Protein AF-A0A183I7R7-F1 (afdb_monomer)

Structure (mmCIF, N/CA/C/O backbone):
data_AF-A0A183I7R7-F1
#
_entry.id   AF-A0A183I7R7-F1
#
loop_
_atom_site.group_PDB
_atom_site.id
_atom_site.type_symbol
_atom_site.label_atom_id
_atom_site.label_alt_id
_atom_site.label_comp_id
_atom_site.label_asym_id
_atom_site.label_entity_id
_atom_site.label_seq_id
_atom_site.pdbx_PDB_ins_code
_atom_site.Cartn_x
_atom_site.Cartn_y
_atom_site.Cartn_z
_atom_site.occupancy
_atom_site.B_iso_or_equiv
_atom_site.auth_seq_id
_atom_site.auth_comp_id
_atom_site.auth_asym_id
_atom_site.auth_atom_id
_atom_site.pdbx_PDB_model_num
ATOM 1 N N . MET A 1 1 ? -15.353 10.417 24.081 1.00 50.91 1 MET A N 1
ATOM 2 C CA . MET A 1 1 ? -14.222 9.600 24.559 1.00 50.91 1 MET A CA 1
ATOM 3 C C . MET A 1 1 ? -13.806 8.721 23.393 1.00 50.91 1 MET A C 1
ATOM 5 O O . MET A 1 1 ? -14.676 8.067 22.823 1.00 50.91 1 MET A O 1
ATOM 9 N N . SER A 1 2 ? -12.563 8.837 22.925 1.00 74.00 2 SER A N 1
ATOM 10 C CA . SER A 1 2 ? -12.095 8.065 21.762 1.00 74.00 2 SER A CA 1
ATOM 11 C C . SER A 1 2 ? -11.985 6.571 22.107 1.00 74.00 2 SER A C 1
ATOM 13 O O . SER A 1 2 ? -11.833 6.222 23.276 1.00 74.00 2 SER A O 1
ATOM 15 N N . TYR A 1 3 ? -12.051 5.677 21.111 1.00 79.75 3 TYR A N 1
ATOM 16 C CA . TYR A 1 3 ? -11.903 4.225 21.322 1.00 79.75 3 TYR A CA 1
ATOM 17 C C . TYR A 1 3 ? -10.640 3.877 22.128 1.00 79.75 3 TYR A C 1
ATOM 19 O O . TYR A 1 3 ? -10.672 3.051 23.035 1.00 79.75 3 TYR A O 1
ATOM 27 N N . ILE A 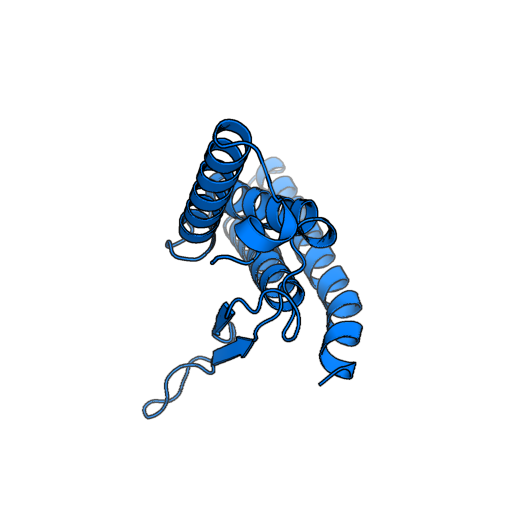1 4 ? -9.546 4.574 21.829 1.00 77.25 4 ILE A N 1
ATOM 28 C CA . ILE A 1 4 ? -8.250 4.404 22.481 1.00 77.25 4 ILE A CA 1
ATOM 29 C C . ILE A 1 4 ? -8.317 4.786 23.964 1.00 77.25 4 ILE A C 1
ATOM 31 O O . ILE A 1 4 ? -7.834 4.034 24.804 1.00 77.25 4 ILE A O 1
ATOM 35 N N . GLU A 1 5 ? -8.947 5.916 24.295 1.00 77.75 5 GLU A N 1
ATOM 36 C CA . GLU A 1 5 ? -9.116 6.357 25.688 1.00 77.75 5 GLU A CA 1
ATOM 37 C C . GLU A 1 5 ? -9.976 5.374 26.497 1.00 77.75 5 GLU A C 1
ATOM 39 O O . GLU A 1 5 ? -9.699 5.149 27.672 1.00 77.75 5 GLU A O 1
ATOM 44 N N . ASN A 1 6 ? -10.971 4.747 25.858 1.00 78.44 6 ASN A N 1
ATOM 45 C CA . ASN A 1 6 ? -11.830 3.748 26.497 1.00 78.44 6 ASN A CA 1
ATOM 46 C C . ASN A 1 6 ? -11.108 2.420 26.771 1.00 78.44 6 ASN A C 1
ATOM 48 O O . ASN A 1 6 ? -11.329 1.815 27.816 1.00 78.44 6 ASN A O 1
ATOM 52 N N . ILE A 1 7 ? -10.292 1.937 25.828 1.00 77.31 7 ILE A N 1
ATOM 53 C CA . ILE A 1 7 ? -9.665 0.607 25.918 1.00 77.31 7 ILE A CA 1
ATOM 54 C C . ILE A 1 7 ? -8.412 0.636 26.787 1.00 77.31 7 ILE A C 1
ATOM 56 O O . ILE A 1 7 ? -8.170 -0.302 27.544 1.00 77.31 7 ILE A O 1
ATOM 60 N N . TYR A 1 8 ? -7.595 1.683 26.671 1.00 74.12 8 TYR A N 1
ATOM 61 C CA . TYR A 1 8 ? -6.248 1.637 27.227 1.00 74.12 8 TYR A CA 1
ATOM 62 C C . TYR A 1 8 ? -6.118 2.147 28.663 1.00 74.12 8 TYR A C 1
ATOM 64 O O . TYR A 1 8 ? -5.031 1.969 29.201 1.00 74.12 8 TYR A O 1
ATOM 72 N N . LEU A 1 9 ? -7.173 2.714 29.285 1.00 66.75 9 LEU A N 1
ATOM 73 C CA . LEU A 1 9 ? -7.235 3.173 30.697 1.00 66.75 9 LEU A CA 1
ATOM 74 C C . LEU A 1 9 ? -5.862 3.576 31.276 1.00 66.75 9 LEU A C 1
ATOM 76 O O . LEU A 1 9 ? -5.430 3.102 32.327 1.00 66.75 9 LEU A O 1
ATOM 80 N N . SER A 1 10 ? -5.133 4.394 30.519 1.00 63.72 10 SER A N 1
ATOM 81 C CA . SER A 1 10 ? -3.689 4.530 30.669 1.00 63.72 10 SER A CA 1
ATOM 82 C C . SER A 1 10 ? -3.347 5.734 31.538 1.00 63.72 10 SER A C 1
ATOM 84 O O . SER A 1 10 ? -4.099 6.709 31.574 1.00 63.72 10 SER A O 1
ATOM 86 N N . SER A 1 11 ? -2.186 5.706 32.200 1.00 68.69 11 SER A N 1
ATOM 87 C CA . SER A 1 11 ? -1.630 6.902 32.844 1.00 68.69 11 SER A CA 1
ATOM 88 C C . SER A 1 11 ? -1.542 8.070 31.845 1.00 68.69 11 SER A C 1
ATOM 90 O O . SER A 1 11 ? -1.492 7.866 30.627 1.00 68.69 11 SER A O 1
ATOM 92 N N . ASN A 1 12 ? -1.524 9.309 32.350 1.00 73.00 12 ASN A N 1
ATOM 93 C CA . ASN A 1 12 ? -1.519 10.511 31.502 1.00 73.00 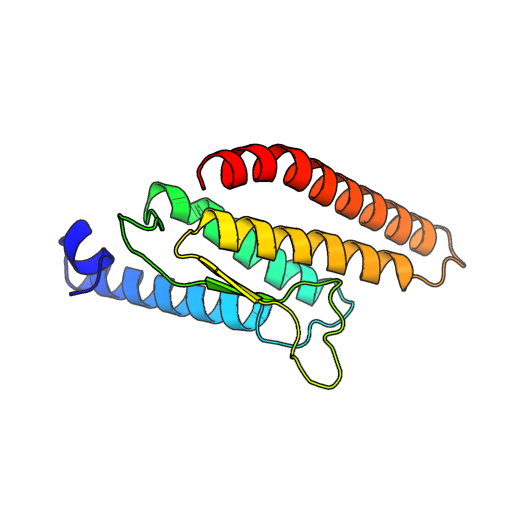12 ASN A CA 1
ATOM 94 C C . ASN A 1 12 ? -0.360 10.533 30.484 1.00 73.00 12 ASN A C 1
ATOM 96 O O . ASN A 1 12 ? -0.542 11.019 29.372 1.00 73.00 12 ASN A O 1
ATOM 100 N N . GLU A 1 13 ? 0.800 9.978 30.842 1.00 74.50 13 GLU A N 1
ATOM 101 C CA . GLU A 1 13 ? 1.995 9.914 29.989 1.00 74.50 13 GLU A CA 1
ATOM 102 C C . GLU A 1 13 ? 1.813 8.946 28.810 1.00 74.50 13 GLU A C 1
ATOM 104 O O . GLU A 1 13 ? 1.906 9.358 27.656 1.00 74.50 13 GLU A O 1
ATOM 109 N N . VAL A 1 14 ? 1.402 7.702 29.081 1.00 76.50 14 VAL A N 1
ATOM 110 C CA . VAL A 1 14 ? 1.091 6.701 28.043 1.00 76.50 14 VAL A CA 1
ATOM 111 C C . VAL A 1 14 ? -0.046 7.183 27.133 1.00 76.50 14 VAL A C 1
ATOM 113 O O . VAL A 1 14 ? -0.038 6.942 25.926 1.00 76.50 14 VAL A O 1
ATOM 116 N N . SER A 1 15 ? -1.016 7.924 27.680 1.00 79.62 15 SER A N 1
ATOM 117 C CA . SER A 1 15 ? -2.078 8.534 26.872 1.00 79.62 15 SER A CA 1
ATOM 118 C C . SER A 1 15 ? -1.538 9.579 25.885 1.00 79.62 15 SER A C 1
ATOM 120 O O . SER A 1 15 ? -2.045 9.672 24.765 1.00 79.62 15 SER A O 1
ATOM 122 N N . SER A 1 16 ? -0.514 10.349 26.273 1.00 83.38 16 SER A N 1
ATOM 123 C CA . SER A 1 16 ? 0.126 11.345 25.405 1.00 83.38 16 SER A CA 1
ATOM 124 C C . SER A 1 16 ? 0.879 10.681 24.255 1.00 83.38 16 SER A C 1
ATOM 126 O O . SER A 1 16 ? 0.656 11.033 23.098 1.00 83.38 16 SER A O 1
ATOM 128 N N . GLU A 1 17 ? 1.684 9.658 24.547 1.00 87.19 17 GLU A N 1
ATOM 129 C CA . GLU A 1 17 ? 2.450 8.921 23.532 1.00 87.19 17 GLU A CA 1
ATOM 130 C C . GLU A 1 17 ? 1.540 8.282 22.474 1.00 87.19 17 GLU A C 1
ATOM 132 O O . GLU A 1 17 ? 1.798 8.374 21.271 1.00 87.19 17 GLU A O 1
ATOM 137 N N . ILE A 1 18 ? 0.423 7.675 22.895 1.00 85.25 18 ILE A N 1
ATOM 138 C CA . ILE A 1 18 ? -0.533 7.087 21.950 1.00 85.25 18 ILE A CA 1
ATOM 139 C C . ILE A 1 18 ? -1.191 8.178 21.093 1.00 85.25 18 ILE A C 1
ATOM 141 O O . ILE A 1 18 ? -1.377 7.985 19.888 1.00 85.25 18 ILE A O 1
ATOM 145 N N . LYS A 1 19 ? -1.533 9.335 21.675 1.00 85.69 19 LYS A N 1
ATOM 146 C CA . LYS A 1 19 ? -2.093 10.466 20.918 1.00 85.69 19 LYS A CA 1
ATOM 147 C C . LYS A 1 19 ? -1.112 10.963 19.858 1.00 85.69 19 LYS A C 1
ATOM 149 O O . LYS A 1 19 ? -1.526 11.179 18.719 1.00 85.69 19 LYS A O 1
ATOM 154 N N . GLU A 1 20 ? 0.166 11.085 20.195 1.00 91.38 20 GLU A N 1
ATOM 155 C CA . GLU A 1 20 ? 1.222 11.461 19.250 1.00 91.38 20 GLU A CA 1
ATOM 156 C C . GLU A 1 20 ? 1.388 10.419 18.136 1.00 91.38 20 GLU A C 1
ATOM 158 O O . GLU A 1 20 ? 1.416 10.776 16.957 1.00 91.38 20 GLU A O 1
ATOM 163 N N . ALA A 1 21 ? 1.390 9.126 18.473 1.00 91.81 21 ALA A N 1
ATOM 164 C CA . ALA A 1 21 ? 1.469 8.048 17.488 1.00 91.81 21 ALA A CA 1
ATOM 165 C C . ALA A 1 21 ? 0.276 8.057 16.510 1.00 91.81 21 ALA A C 1
ATOM 167 O O . ALA A 1 21 ? 0.448 7.875 15.304 1.00 91.81 21 ALA A O 1
ATOM 168 N N . VAL A 1 22 ? -0.939 8.323 17.002 1.00 90.12 22 VAL A N 1
ATOM 169 C CA . VAL A 1 22 ? -2.142 8.464 16.161 1.00 90.12 22 VAL A CA 1
ATOM 170 C C . VAL A 1 22 ? -2.054 9.698 15.264 1.00 90.12 22 VAL A C 1
ATOM 172 O O . VAL A 1 22 ? -2.460 9.655 14.100 1.00 90.12 22 VAL A O 1
ATOM 175 N N . GLN A 1 23 ? -1.522 10.812 15.768 1.00 93.38 23 GLN A N 1
ATOM 176 C CA . GLN A 1 23 ? -1.281 11.997 14.945 1.00 93.38 23 GLN A CA 1
ATOM 177 C C . GLN A 1 23 ? -0.268 11.701 13.838 1.00 93.38 23 GLN A C 1
ATOM 179 O O . GLN A 1 23 ? -0.496 12.088 12.691 1.00 93.38 23 GLN A O 1
ATOM 184 N N . GLU A 1 24 ? 0.805 10.976 14.144 1.00 96.19 24 GLU A N 1
ATOM 185 C CA . GLU A 1 24 ? 1.802 10.582 13.153 1.00 96.19 24 GLU A CA 1
ATOM 186 C C . GLU A 1 24 ? 1.220 9.627 12.102 1.00 96.19 24 GLU A C 1
ATOM 188 O O . GLU A 1 24 ? 1.440 9.825 10.908 1.00 96.19 24 GLU A O 1
ATOM 193 N N . LEU A 1 25 ? 0.368 8.676 12.499 1.00 95.06 25 LEU A N 1
ATOM 194 C CA . LEU A 1 25 ? -0.384 7.829 11.567 1.00 95.06 25 LEU A CA 1
ATOM 195 C C . LEU A 1 25 ? -1.246 8.648 10.598 1.00 95.06 25 LEU A C 1
ATOM 197 O O . LEU A 1 25 ? -1.264 8.378 9.395 1.00 95.06 25 LEU A O 1
ATOM 201 N N . ASN A 1 26 ? -1.922 9.686 11.093 1.00 94.44 26 ASN A N 1
ATOM 202 C CA . ASN A 1 26 ? -2.698 10.586 10.243 1.00 94.44 26 ASN A CA 1
ATOM 203 C C . ASN A 1 26 ? -1.807 11.383 9.277 1.00 94.44 26 ASN A C 1
ATOM 205 O O . ASN A 1 26 ? -2.187 11.594 8.122 1.00 94.44 26 ASN A O 1
ATOM 209 N N . LYS A 1 27 ? -0.609 11.807 9.701 1.00 96.06 27 LYS A N 1
ATOM 210 C CA . LYS A 1 27 ? 0.366 12.444 8.798 1.00 96.06 27 LYS A CA 1
ATOM 211 C C . LYS A 1 27 ? 0.849 11.474 7.723 1.00 96.06 27 LYS A C 1
ATOM 213 O O . LYS A 1 27 ? 0.877 11.855 6.553 1.00 96.06 27 LYS A O 1
ATOM 218 N N . MET A 1 28 ? 1.162 10.231 8.096 1.00 96.88 28 MET A N 1
ATOM 219 C CA . MET A 1 28 ? 1.545 9.178 7.152 1.00 96.88 28 MET A CA 1
ATOM 220 C C . MET A 1 28 ? 0.455 8.965 6.100 1.00 96.88 28 MET A C 1
ATOM 222 O O . MET A 1 28 ? 0.751 9.018 4.907 1.00 96.88 28 MET A O 1
ATOM 226 N N . ARG A 1 29 ? -0.814 8.843 6.519 1.00 96.31 29 ARG A N 1
ATOM 227 C CA . ARG A 1 29 ? -1.956 8.725 5.600 1.00 96.31 29 ARG A CA 1
ATOM 228 C C . ARG A 1 29 ? -2.043 9.904 4.636 1.00 96.31 29 ARG A C 1
ATOM 230 O O . ARG A 1 29 ? -2.194 9.710 3.434 1.00 96.31 29 ARG A O 1
ATOM 237 N N . ASN A 1 30 ? -1.946 11.130 5.152 1.00 94.12 30 ASN A N 1
ATOM 238 C CA . ASN A 1 30 ? -2.019 12.333 4.325 1.00 94.12 30 ASN A CA 1
ATOM 239 C C . ASN A 1 30 ? -0.909 12.367 3.270 1.00 94.12 30 ASN A C 1
ATOM 241 O O . ASN A 1 30 ? -1.187 12.651 2.108 1.00 94.12 30 ASN A O 1
ATOM 245 N N . LYS A 1 31 ? 0.324 12.031 3.659 1.00 92.94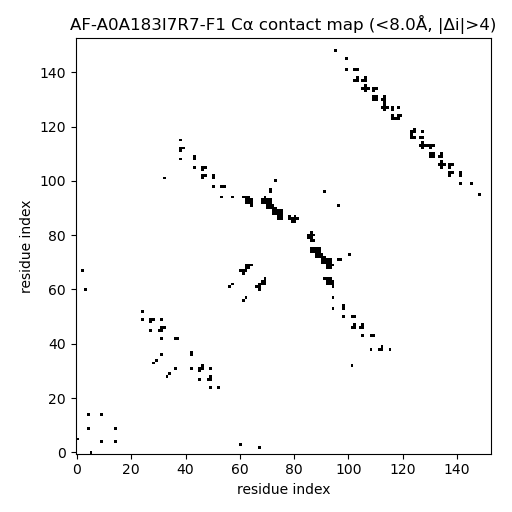 31 LYS A N 1
ATOM 246 C CA . LYS A 1 31 ? 1.469 11.973 2.745 1.00 92.94 31 LYS A CA 1
ATOM 247 C C . LYS A 1 31 ? 1.319 10.866 1.697 1.00 92.94 31 LYS A C 1
ATOM 249 O O . LYS A 1 31 ? 1.633 11.087 0.536 1.00 92.94 31 LYS A O 1
ATOM 254 N N . ALA A 1 32 ? 0.836 9.694 2.102 1.00 93.94 32 ALA A N 1
ATOM 255 C CA . ALA A 1 32 ? 0.729 8.523 1.239 1.00 93.94 32 ALA A CA 1
ATOM 256 C C . ALA A 1 32 ? -0.471 8.573 0.275 1.00 93.94 32 ALA A C 1
ATOM 258 O O . ALA A 1 32 ? -0.371 8.082 -0.843 1.00 93.94 32 ALA A O 1
ATOM 259 N N . CYS A 1 33 ? -1.609 9.130 0.702 1.00 91.81 33 CYS A N 1
ATOM 260 C CA . CYS A 1 33 ? -2.888 8.965 -0.005 1.00 91.81 33 CYS A CA 1
ATOM 261 C C . CYS A 1 33 ? -3.514 10.276 -0.500 1.00 91.81 33 CYS A C 1
ATOM 263 O O . CYS A 1 33 ? -4.315 10.250 -1.430 1.00 91.81 33 CYS A O 1
ATOM 265 N N . ASN A 1 34 ? -3.188 11.417 0.120 1.00 87.31 34 ASN A N 1
ATOM 266 C CA . ASN A 1 34 ? -3.851 12.699 -0.156 1.00 87.31 34 ASN A CA 1
ATOM 267 C C . ASN A 1 34 ? -2.954 13.698 -0.907 1.00 87.31 34 ASN A C 1
ATOM 269 O O . ASN A 1 34 ? -3.363 14.837 -1.135 1.00 87.31 34 ASN A O 1
ATOM 273 N N . GLN A 1 35 ? -1.742 13.292 -1.281 1.00 83.75 35 GLN A N 1
ATOM 274 C CA . GLN A 1 35 ? -0.813 14.086 -2.083 1.00 83.75 35 GLN A CA 1
ATOM 275 C C . GLN A 1 35 ? -0.646 13.461 -3.466 1.00 83.75 35 GLN A C 1
ATOM 277 O O . GLN A 1 35 ? -0.795 12.252 -3.639 1.00 83.75 35 GLN A O 1
ATOM 282 N N . THR A 1 36 ? -0.324 14.291 -4.458 1.00 80.00 36 THR A N 1
ATOM 283 C CA . THR A 1 36 ? 0.094 13.789 -5.768 1.00 80.00 36 THR A CA 1
ATOM 284 C C . THR A 1 36 ? 1.399 13.029 -5.592 1.00 80.00 36 THR A C 1
ATOM 286 O O . THR A 1 36 ? 2.402 13.614 -5.188 1.00 80.00 36 THR A O 1
ATOM 289 N N . LEU A 1 37 ? 1.373 11.733 -5.884 1.00 79.75 37 LEU A N 1
ATOM 290 C CA . LEU A 1 37 ? 2.557 10.891 -5.824 1.00 79.75 37 LEU A CA 1
ATOM 291 C C . LEU A 1 37 ? 3.396 11.110 -7.081 1.00 79.75 37 LEU A C 1
ATOM 293 O O . LEU A 1 37 ? 2.887 11.055 -8.203 1.00 79.75 37 LEU A O 1
ATOM 297 N N . ASP A 1 38 ? 4.679 11.384 -6.887 1.00 84.38 38 ASP A N 1
ATOM 298 C CA . ASP A 1 38 ? 5.657 11.384 -7.960 1.00 84.38 38 ASP A CA 1
ATOM 299 C C . ASP A 1 38 ? 6.038 9.945 -8.332 1.00 84.38 38 ASP A C 1
ATOM 301 O O . ASP A 1 38 ? 5.916 9.013 -7.537 1.00 84.38 38 ASP A O 1
ATOM 305 N N . ARG A 1 39 ? 6.507 9.741 -9.568 1.00 85.12 39 ARG A N 1
ATOM 306 C CA . ARG A 1 39 ? 6.963 8.428 -10.064 1.00 85.12 39 ARG A CA 1
ATOM 307 C C . ARG A 1 39 ? 8.357 8.115 -9.537 1.00 85.12 39 ARG A C 1
ATOM 309 O O . ARG A 1 39 ? 9.303 7.954 -10.302 1.00 85.12 39 ARG A O 1
ATOM 316 N N . HIS A 1 40 ? 8.494 8.112 -8.220 1.00 89.88 40 HIS A N 1
ATOM 317 C CA . HIS A 1 40 ? 9.771 7.997 -7.548 1.00 89.88 40 HIS A CA 1
ATOM 318 C C . HIS A 1 40 ? 9.686 7.057 -6.348 1.00 89.88 40 HIS A C 1
ATOM 320 O O . HIS A 1 40 ? 8.635 6.878 -5.727 1.00 89.88 40 HIS A O 1
ATOM 326 N N . GLN A 1 41 ? 10.831 6.477 -5.989 1.00 90.12 41 GLN A N 1
ATOM 327 C CA . GLN A 1 41 ? 10.943 5.547 -4.868 1.00 90.12 41 GLN A CA 1
ATOM 328 C C . GLN A 1 41 ? 10.469 6.167 -3.545 1.00 90.12 41 GLN A C 1
ATOM 330 O O . GLN A 1 41 ? 9.887 5.478 -2.719 1.00 90.12 41 GLN A O 1
ATOM 335 N N . SER A 1 42 ? 10.644 7.476 -3.355 1.00 92.62 42 SER A N 1
ATOM 336 C CA . SER A 1 42 ? 10.200 8.187 -2.148 1.00 92.62 42 SER A CA 1
ATOM 337 C C . SER A 1 42 ? 8.685 8.162 -1.937 1.00 92.62 42 SER A C 1
ATOM 339 O O . SER A 1 42 ? 8.238 8.055 -0.793 1.00 92.62 42 SER A O 1
ATOM 341 N N . ALA A 1 43 ? 7.892 8.253 -3.009 1.00 93.62 43 ALA A N 1
ATOM 342 C CA . ALA A 1 43 ? 6.442 8.092 -2.923 1.00 93.62 43 ALA A CA 1
ATOM 343 C C . ALA A 1 43 ? 6.068 6.645 -2.594 1.00 93.62 43 ALA A C 1
ATOM 345 O O . ALA A 1 43 ? 5.196 6.410 -1.755 1.00 93.62 43 ALA A O 1
ATOM 346 N N . LEU A 1 44 ? 6.774 5.679 -3.191 1.00 95.25 44 LEU A N 1
ATOM 347 C CA . LEU A 1 44 ? 6.570 4.266 -2.890 1.00 95.25 44 LEU A CA 1
ATOM 348 C C . LEU A 1 44 ? 6.898 3.953 -1.426 1.00 95.25 44 LEU A C 1
ATOM 350 O O . LEU A 1 44 ? 6.125 3.260 -0.776 1.00 95.25 44 LEU A O 1
ATOM 354 N N . ASP A 1 45 ? 7.971 4.526 -0.882 1.00 95.50 45 ASP A N 1
ATOM 355 C CA . ASP A 1 45 ? 8.352 4.383 0.524 1.00 95.50 45 ASP A CA 1
ATOM 356 C C . ASP A 1 45 ? 7.315 4.997 1.475 1.00 95.50 45 ASP A C 1
ATOM 358 O O . ASP A 1 45 ? 7.095 4.483 2.569 1.00 95.50 45 ASP A O 1
ATOM 362 N N . ALA A 1 46 ? 6.672 6.104 1.091 1.00 95.88 46 ALA A N 1
ATOM 363 C CA . ALA A 1 46 ? 5.603 6.697 1.892 1.00 95.88 46 ALA A CA 1
ATOM 364 C C . ALA A 1 46 ? 4.358 5.794 1.927 1.00 95.88 46 ALA A C 1
ATOM 366 O O . ALA A 1 46 ? 3.782 5.588 2.998 1.00 95.88 46 ALA A O 1
ATOM 367 N N . LEU A 1 47 ? 3.974 5.231 0.777 1.00 96.44 47 LEU A N 1
ATOM 368 C CA . LEU A 1 47 ? 2.865 4.283 0.662 1.00 96.44 47 LEU A CA 1
ATOM 369 C C . LEU A 1 47 ? 3.123 2.993 1.448 1.00 96.44 47 LEU A C 1
ATOM 371 O O . LEU A 1 47 ? 2.271 2.581 2.236 1.00 96.44 47 LEU A O 1
ATOM 375 N N . THR A 1 48 ? 4.292 2.372 1.275 1.00 96.75 48 THR A N 1
ATOM 376 C CA . THR A 1 48 ? 4.632 1.108 1.946 1.00 96.75 48 THR A CA 1
ATOM 377 C C . THR A 1 48 ? 4.748 1.285 3.454 1.00 96.75 48 THR A C 1
ATOM 379 O O . THR A 1 48 ? 4.168 0.494 4.188 1.00 96.75 48 THR A O 1
ATOM 382 N N . ARG A 1 49 ? 5.369 2.370 3.939 1.00 97.44 49 ARG A N 1
ATOM 383 C CA . ARG A 1 49 ? 5.408 2.673 5.383 1.00 97.44 49 ARG A CA 1
ATOM 384 C C . ARG A 1 49 ? 4.014 2.838 5.977 1.00 97.44 49 ARG A C 1
ATOM 386 O O . ARG A 1 49 ? 3.763 2.355 7.078 1.00 97.44 49 ARG A O 1
ATOM 393 N N . TYR A 1 50 ? 3.108 3.513 5.268 1.00 98.00 50 TYR A N 1
ATOM 394 C CA . TYR A 1 50 ? 1.732 3.649 5.735 1.00 98.00 50 TYR A CA 1
ATOM 395 C C . TYR A 1 50 ? 1.005 2.296 5.752 1.00 98.00 50 TYR A C 1
ATOM 397 O O . TYR A 1 50 ? 0.353 1.968 6.744 1.00 98.00 50 TYR A O 1
ATOM 405 N N . TYR A 1 51 ? 1.167 1.484 4.703 1.00 97.62 51 TYR A N 1
ATOM 406 C CA . TYR A 1 51 ? 0.619 0.128 4.642 1.00 97.62 51 TYR A CA 1
ATOM 407 C C . TYR A 1 51 ? 1.113 -0.751 5.801 1.00 97.62 51 TYR A C 1
ATOM 409 O O . TYR A 1 51 ? 0.301 -1.341 6.515 1.00 97.62 51 TYR A O 1
ATOM 417 N N . ASP A 1 52 ? 2.425 -0.788 6.036 1.00 97.25 52 ASP A N 1
ATOM 418 C CA . ASP A 1 52 ? 3.035 -1.567 7.116 1.00 97.25 52 ASP A CA 1
ATOM 419 C C . ASP A 1 52 ? 2.500 -1.129 8.482 1.00 97.25 52 ASP A C 1
ATOM 421 O O . ASP A 1 52 ? 2.201 -1.958 9.345 1.00 97.25 52 ASP A O 1
ATOM 425 N N . GLN A 1 53 ? 2.301 0.178 8.669 1.00 97.12 53 GLN A N 1
ATOM 426 C CA . GLN A 1 53 ? 1.745 0.704 9.905 1.00 97.12 53 GLN A CA 1
ATOM 427 C C . GLN A 1 53 ? 0.286 0.279 10.118 1.00 97.12 53 GLN A C 1
ATOM 429 O O . GLN A 1 53 ? -0.081 -0.024 11.256 1.00 97.12 53 GLN A O 1
ATOM 434 N N . LEU A 1 54 ? -0.531 0.214 9.058 1.00 95.75 54 LEU A N 1
ATOM 435 C CA . LEU A 1 54 ? -1.902 -0.306 9.128 1.00 95.75 54 LEU A CA 1
ATOM 436 C C . LEU A 1 54 ? -1.929 -1.791 9.513 1.00 95.75 54 LEU A C 1
ATOM 438 O O . LEU A 1 54 ? -2.761 -2.194 10.325 1.00 95.75 54 LEU A O 1
ATOM 442 N N . VAL A 1 55 ? -1.009 -2.598 8.975 1.00 94.69 55 VAL A N 1
ATOM 443 C CA . VAL A 1 55 ? -0.857 -4.012 9.360 1.00 94.69 55 VAL A CA 1
ATOM 444 C C . VAL A 1 55 ? -0.435 -4.129 10.830 1.00 94.69 55 VAL A C 1
ATOM 446 O O . VAL A 1 55 ? -0.998 -4.918 11.585 1.00 94.69 55 VAL A O 1
ATOM 449 N N . ALA A 1 56 ? 0.517 -3.306 11.275 1.00 94.69 56 ALA A N 1
ATO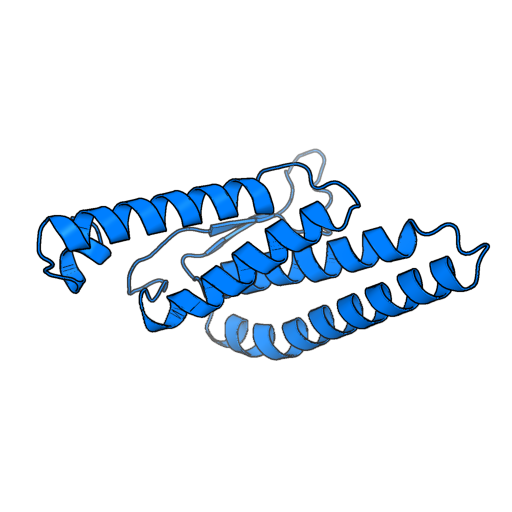M 450 C CA . ALA A 1 56 ? 1.056 -3.366 12.632 1.00 94.69 56 ALA A CA 1
ATOM 451 C C . ALA A 1 56 ? 0.044 -2.986 13.731 1.00 94.69 56 ALA A C 1
ATOM 453 O O . ALA A 1 56 ? 0.190 -3.425 14.878 1.00 94.69 56 ALA A O 1
ATOM 454 N N . ILE A 1 57 ? -0.959 -2.157 13.412 1.00 91.94 57 ILE A N 1
ATOM 455 C CA . ILE A 1 57 ? -1.986 -1.730 14.377 1.00 91.94 57 ILE A CA 1
ATOM 456 C C . ILE A 1 57 ? -3.243 -2.595 14.364 1.00 91.94 57 ILE A C 1
ATOM 458 O O . ILE A 1 57 ? -3.989 -2.516 15.331 1.00 91.94 57 ILE A O 1
ATOM 462 N N . GLU A 1 58 ? -3.480 -3.420 13.340 1.00 88.69 58 GLU A N 1
ATOM 463 C CA . GLU A 1 58 ? -4.754 -4.133 13.144 1.00 88.69 58 GLU A CA 1
ATOM 464 C C . GLU A 1 58 ? -5.219 -4.907 14.389 1.00 88.69 58 GLU A C 1
ATOM 466 O O . GLU A 1 58 ? -6.369 -4.788 14.803 1.00 88.69 58 GLU A O 1
ATOM 471 N N . ASN A 1 59 ? -4.307 -5.628 15.048 1.00 87.38 59 ASN A N 1
ATOM 472 C CA . ASN A 1 59 ? -4.627 -6.424 16.240 1.00 87.38 59 ASN A CA 1
ATOM 473 C C . ASN A 1 59 ? -4.664 -5.611 17.546 1.00 87.38 59 ASN A C 1
ATOM 475 O O . ASN A 1 59 ? -5.093 -6.119 18.579 1.00 87.38 59 ASN A O 1
ATOM 479 N N . LYS A 1 60 ? -4.176 -4.366 17.531 1.00 88.19 60 LYS A N 1
ATOM 480 C CA . LYS A 1 60 ? -4.130 -3.475 18.705 1.00 88.19 60 LYS A CA 1
ATOM 481 C C . LYS A 1 60 ? -5.325 -2.525 18.708 1.00 88.19 60 LYS A C 1
ATOM 483 O O . LYS A 1 60 ? -5.971 -2.309 19.726 1.00 88.19 60 LYS A O 1
ATOM 488 N N . ILE A 1 61 ? -5.618 -1.970 17.539 1.00 88.12 61 ILE A N 1
ATOM 489 C CA . ILE A 1 61 ? -6.673 -1.002 17.286 1.00 88.12 61 ILE A CA 1
ATOM 490 C C . ILE A 1 61 ? -7.511 -1.583 16.142 1.00 88.12 61 ILE A C 1
ATOM 492 O O . ILE A 1 61 ? -7.310 -1.199 14.990 1.00 88.12 61 ILE A O 1
ATOM 496 N N . PRO A 1 62 ? -8.410 -2.542 16.429 1.00 90.62 62 PRO A N 1
ATOM 497 C CA . PRO A 1 62 ? -9.284 -3.103 15.408 1.00 90.62 62 PRO A CA 1
ATOM 498 C C . PRO A 1 62 ? -10.146 -1.985 14.830 1.00 90.62 62 PRO A C 1
ATOM 500 O O . PRO A 1 62 ? -10.743 -1.222 15.584 1.00 90.62 62 PRO A O 1
ATOM 503 N N . ILE A 1 63 ? -10.178 -1.874 13.503 1.00 93.19 63 ILE A N 1
ATOM 504 C CA . ILE A 1 63 ? -10.993 -0.900 12.771 1.00 93.19 63 ILE A CA 1
ATOM 505 C C . ILE A 1 63 ? -12.006 -1.698 11.964 1.00 93.19 63 ILE A C 1
ATOM 507 O O . ILE A 1 63 ? -11.694 -2.211 10.892 1.00 93.19 63 ILE A O 1
ATOM 511 N N . THR A 1 64 ? -13.203 -1.832 12.515 1.00 92.44 64 THR A N 1
ATOM 512 C CA . THR A 1 64 ? -14.305 -2.596 11.925 1.00 92.44 64 THR A CA 1
ATOM 513 C C . THR A 1 64 ? -15.603 -1.792 12.037 1.00 92.44 64 THR A C 1
ATOM 515 O O . THR A 1 64 ? -15.677 -0.851 12.837 1.00 92.44 64 THR A O 1
ATOM 518 N N . PRO A 1 65 ? -16.672 -2.167 11.313 1.00 90.25 65 PRO A N 1
ATOM 519 C CA . PRO A 1 65 ? -17.943 -1.452 11.401 1.00 90.25 65 PRO A CA 1
ATOM 520 C C . PRO A 1 65 ? -18.545 -1.428 12.814 1.00 90.25 65 PRO A C 1
ATOM 522 O O . PRO A 1 65 ? -19.256 -0.487 13.163 1.00 90.25 65 PRO A O 1
ATOM 525 N N . THR A 1 66 ? -18.257 -2.445 13.630 1.00 90.38 66 THR A N 1
ATOM 526 C CA . THR A 1 66 ? -18.798 -2.604 14.989 1.00 90.38 66 THR A CA 1
ATOM 527 C C . THR A 1 66 ? -17.836 -2.146 16.083 1.00 90.38 66 THR A C 1
ATOM 529 O O . THR A 1 66 ? -18.276 -1.802 17.178 1.00 90.38 66 THR A O 1
ATOM 532 N N . GLN A 1 67 ? -16.529 -2.131 15.812 1.00 89.75 67 GLN A N 1
ATOM 533 C CA . GLN A 1 67 ? -15.484 -1.784 16.772 1.00 89.75 67 GLN A CA 1
ATOM 534 C C . GLN A 1 67 ? -14.560 -0.729 16.162 1.00 89.75 67 GLN A C 1
ATOM 536 O O . GLN A 1 67 ? -13.845 -1.015 15.207 1.00 89.75 67 GLN A O 1
ATOM 541 N N . ASN A 1 68 ? -14.586 0.482 16.734 1.00 90.81 68 ASN A N 1
ATOM 542 C CA . ASN A 1 68 ? -13.848 1.662 16.259 1.00 90.81 68 ASN A CA 1
ATOM 543 C C . ASN A 1 68 ? -14.090 1.987 14.764 1.00 90.81 68 ASN A C 1
ATOM 545 O O . ASN A 1 68 ? -13.156 1.936 13.960 1.00 90.81 68 ASN A O 1
ATOM 549 N N . PRO A 1 69 ? -15.333 2.320 14.370 1.00 92.56 69 PRO A N 1
ATOM 550 C CA . PRO A 1 69 ? -15.666 2.571 12.973 1.00 92.56 69 PRO A CA 1
ATOM 551 C C . PRO A 1 69 ? -15.011 3.866 12.477 1.00 92.56 69 PRO A C 1
ATOM 553 O O . PRO A 1 69 ? -15.384 4.967 12.884 1.00 92.56 69 PRO A O 1
ATOM 556 N N . ILE A 1 70 ? -14.049 3.731 11.565 1.00 93.19 70 ILE A N 1
ATOM 557 C CA . ILE A 1 70 ? -13.391 4.847 10.876 1.00 93.19 70 ILE A CA 1
ATOM 558 C C . ILE A 1 70 ? -13.754 4.765 9.398 1.00 93.19 70 ILE A C 1
ATOM 560 O O . ILE A 1 70 ? -13.489 3.754 8.757 1.00 93.19 70 ILE A O 1
ATOM 564 N N . SER A 1 71 ? -14.353 5.825 8.856 1.00 94.81 71 SER A N 1
ATOM 565 C CA . SER A 1 71 ? -14.771 5.861 7.455 1.00 94.81 71 SER A CA 1
ATOM 566 C C . SER A 1 71 ? -13.603 6.141 6.518 1.00 94.81 71 SER A C 1
ATOM 568 O O . SER A 1 71 ? -13.011 7.221 6.550 1.00 94.81 71 SER A O 1
ATOM 570 N N . PHE A 1 72 ? -13.344 5.206 5.611 1.00 95.50 72 PHE A N 1
ATOM 571 C CA . PHE A 1 72 ? -12.398 5.374 4.516 1.00 95.50 7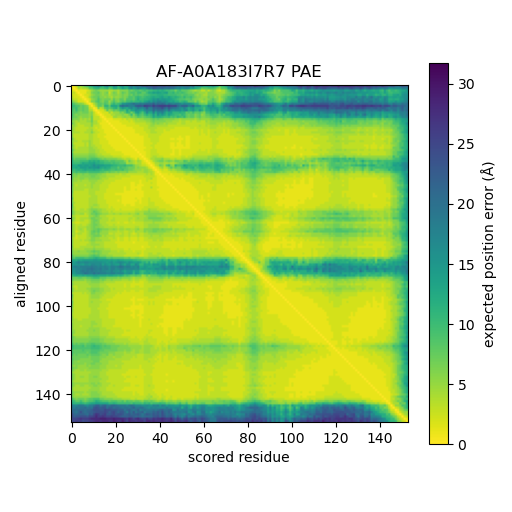2 PHE A CA 1
ATOM 572 C C . PHE A 1 72 ? -13.152 5.502 3.207 1.00 95.50 72 PHE A C 1
ATOM 574 O O . PHE A 1 72 ? -14.019 4.684 2.909 1.00 95.50 72 PHE A O 1
ATOM 581 N N . LYS A 1 73 ? -12.825 6.529 2.421 1.00 95.12 73 LYS A N 1
ATOM 582 C CA . LYS A 1 73 ? -13.432 6.775 1.112 1.00 95.12 73 LYS A CA 1
ATOM 583 C C . LYS A 1 73 ? -12.376 6.677 0.023 1.00 95.12 73 LYS A C 1
ATOM 585 O O . LYS A 1 73 ? -11.436 7.470 0.015 1.00 95.12 73 LYS A O 1
ATOM 590 N N . TRP A 1 74 ? -12.599 5.779 -0.931 1.00 95.44 74 TRP A N 1
ATOM 591 C CA . TRP A 1 74 ? -11.763 5.616 -2.119 1.00 95.44 74 TRP A CA 1
ATOM 592 C C . TRP A 1 74 ? -12.581 5.804 -3.393 1.00 95.44 74 TRP A C 1
ATOM 594 O O . TRP A 1 74 ? -13.783 5.538 -3.426 1.00 95.44 74 TRP A O 1
ATOM 604 N N . LYS A 1 75 ? -11.928 6.320 -4.435 1.00 93.50 75 LYS A N 1
ATOM 605 C CA . LYS A 1 75 ? -12.498 6.433 -5.781 1.00 93.50 75 LYS A CA 1
ATOM 606 C C . LYS A 1 75 ? -12.033 5.253 -6.617 1.00 93.50 75 LYS A C 1
ATOM 608 O O . LYS A 1 75 ? -10.916 4.780 -6.425 1.00 93.50 75 LYS A O 1
ATOM 613 N N . ASP A 1 76 ? -12.868 4.831 -7.553 1.00 91.94 76 ASP A N 1
ATOM 614 C CA . ASP A 1 76 ? -12.485 3.821 -8.529 1.00 91.94 76 ASP A CA 1
ATOM 615 C C . ASP A 1 76 ? -11.320 4.336 -9.400 1.00 91.94 76 ASP A C 1
ATOM 617 O O . ASP A 1 76 ? -11.287 5.505 -9.808 1.00 91.94 76 ASP A O 1
ATOM 621 N N . ALA A 1 77 ? -10.324 3.472 -9.615 1.00 92.06 77 ALA A N 1
ATOM 622 C CA . ALA A 1 77 ? -9.098 3.802 -10.338 1.00 92.06 77 ALA A CA 1
ATOM 623 C C . ALA A 1 77 ? -9.290 3.832 -11.864 1.00 92.06 77 ALA A C 1
ATOM 625 O O . ALA A 1 77 ? -8.542 4.512 -12.567 1.00 92.06 77 ALA A O 1
ATOM 626 N N . PHE A 1 78 ? -10.280 3.102 -12.375 1.00 91.25 78 PHE A N 1
ATOM 627 C CA . PHE A 1 78 ? -10.525 2.895 -13.799 1.00 91.25 78 PHE A CA 1
ATOM 628 C C . PHE A 1 78 ? -11.757 3.649 -14.298 1.00 91.25 78 PHE A C 1
ATOM 630 O O . PHE A 1 78 ? -11.831 3.976 -15.486 1.00 91.25 78 PHE A O 1
ATOM 637 N N . ASP A 1 79 ? -12.696 3.967 -13.407 1.00 88.19 79 ASP A N 1
ATOM 638 C CA . ASP A 1 79 ? -13.828 4.817 -13.734 1.00 88.19 79 ASP A CA 1
ATOM 639 C C . ASP A 1 79 ? -13.348 6.238 -14.043 1.00 88.19 79 ASP A C 1
ATOM 641 O O . ASP A 1 79 ? -12.760 6.948 -13.220 1.00 88.19 79 ASP A O 1
ATOM 645 N N . LYS A 1 80 ? -13.623 6.676 -15.267 1.00 82.25 80 LYS A N 1
ATOM 646 C CA . LYS A 1 80 ? -13.295 8.027 -15.722 1.00 82.25 80 LYS A CA 1
ATOM 647 C C . LYS A 1 80 ? -14.365 9.042 -15.314 1.00 82.25 80 LYS A C 1
ATOM 649 O O . LYS A 1 80 ? -14.111 10.241 -15.426 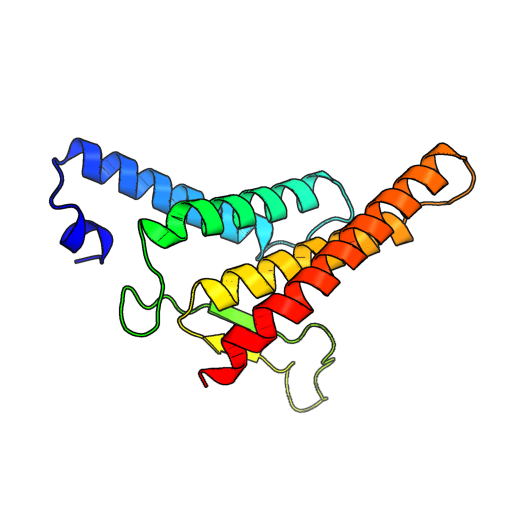1.00 82.25 80 LYS A O 1
ATOM 654 N N . GLY A 1 81 ? -15.495 8.585 -14.772 1.00 79.50 81 GLY A N 1
ATOM 655 C CA . GLY A 1 81 ? -16.691 9.388 -14.565 1.00 79.50 81 GLY A CA 1
ATOM 656 C C . GLY A 1 81 ? -17.415 9.663 -15.886 1.00 79.50 81 GLY A C 1
ATOM 657 O O . GLY A 1 81 ? -16.898 9.429 -16.979 1.00 79.50 81 GLY A O 1
ATOM 658 N N . SER A 1 82 ? -18.632 10.183 -15.782 1.00 80.38 82 SER A N 1
ATOM 659 C CA . SER A 1 82 ? -19.439 10.673 -16.900 1.00 80.38 82 SER A CA 1
ATOM 660 C C . SER A 1 82 ? -19.557 12.196 -16.833 1.00 80.38 82 SER A C 1
ATOM 662 O O . SER A 1 82 ? -19.336 12.805 -15.789 1.00 80.38 82 SER A O 1
ATOM 664 N N . LEU A 1 83 ? -19.968 12.833 -17.932 1.00 76.69 83 LEU A N 1
ATOM 665 C CA . LEU A 1 83 ? -20.198 14.281 -17.993 1.00 76.69 83 LEU A CA 1
ATOM 666 C C . LEU A 1 83 ? -21.161 14.778 -16.892 1.00 76.69 83 LEU A C 1
ATOM 668 O O . LEU A 1 83 ? -21.074 15.923 -16.459 1.00 76.69 83 LEU A O 1
ATOM 672 N N . PHE A 1 84 ? -22.058 13.901 -16.431 1.00 78.06 84 PHE A N 1
ATOM 673 C CA . PHE A 1 84 ? -23.091 14.200 -15.435 1.00 78.06 84 PHE A CA 1
ATOM 674 C C . PHE A 1 84 ? -22.853 13.544 -14.069 1.00 78.06 84 PHE A C 1
ATOM 676 O O . PHE A 1 84 ? -23.583 13.831 -13.124 1.00 78.06 84 PHE A O 1
ATOM 683 N N . PHE A 1 85 ? -21.843 12.677 -13.942 1.00 75.88 85 PHE A N 1
ATOM 684 C CA . PHE A 1 85 ? -21.563 11.943 -12.708 1.00 75.88 85 PHE A CA 1
ATOM 685 C C . PHE A 1 85 ? -20.056 11.843 -12.473 1.00 75.88 85 PHE A C 1
ATOM 687 O O . PHE A 1 85 ? -19.312 11.390 -13.337 1.00 75.88 85 PHE A O 1
ATOM 694 N N . GLY A 1 86 ? -19.598 12.250 -11.286 1.00 80.38 86 GLY A N 1
ATOM 695 C CA . GLY A 1 86 ? -18.201 12.063 -10.887 1.00 80.38 86 GLY A CA 1
ATOM 696 C C . GLY A 1 86 ? -17.812 10.582 -10.831 1.00 80.38 86 GLY A C 1
ATOM 697 O O . GLY A 1 86 ? -18.674 9.708 -10.873 1.00 80.38 86 GLY A O 1
ATOM 698 N N . ARG A 1 87 ? -16.508 10.302 -10.706 1.00 86.12 87 ARG A N 1
ATOM 699 C CA . ARG A 1 87 ? -16.012 8.925 -10.542 1.00 86.12 87 ARG A CA 1
ATOM 700 C C . ARG A 1 87 ? -16.726 8.222 -9.393 1.00 86.12 87 ARG A C 1
ATOM 702 O O . ARG A 1 87 ? -16.884 8.818 -8.319 1.00 86.12 87 ARG A O 1
ATOM 709 N N . ALA A 1 88 ? -17.075 6.961 -9.604 1.00 88.50 88 ALA A N 1
ATOM 710 C CA . ALA A 1 88 ? -17.585 6.076 -8.580 1.00 88.50 88 ALA A CA 1
ATOM 711 C C . ALA A 1 88 ? -16.668 6.107 -7.351 1.00 88.50 88 ALA A C 1
ATOM 713 O O . ALA A 1 88 ? -15.437 6.152 -7.446 1.00 88.50 88 ALA A O 1
ATOM 714 N N . SER A 1 89 ? -17.283 6.128 -6.173 1.00 92.88 89 SER A N 1
ATOM 715 C CA . SER A 1 89 ? -16.567 6.100 -4.905 1.00 92.88 89 SER A CA 1
ATOM 716 C C . SER A 1 89 ? -17.281 5.195 -3.928 1.00 92.88 89 SER A C 1
ATOM 718 O O . SER A 1 89 ? -18.510 5.213 -3.872 1.00 92.88 89 SER A O 1
ATOM 720 N N . LEU A 1 90 ? -16.506 4.483 -3.123 1.00 92.69 90 LEU A N 1
ATOM 721 C CA . LEU A 1 90 ? -16.996 3.611 -2.072 1.00 92.69 90 LEU A CA 1
ATOM 722 C C . LEU A 1 90 ? -16.458 4.104 -0.728 1.00 92.69 90 LEU A C 1
ATOM 724 O O . LEU A 1 90 ? -15.275 4.436 -0.611 1.00 92.69 90 LEU A O 1
ATOM 728 N N . THR A 1 91 ? -17.340 4.160 0.269 1.00 95.44 91 THR A N 1
ATOM 729 C CA . THR A 1 91 ? -16.980 4.464 1.655 1.00 95.44 91 THR A CA 1
ATOM 730 C C . THR A 1 91 ? -17.292 3.251 2.517 1.00 95.44 91 THR A C 1
ATOM 732 O O . THR A 1 91 ? -18.454 2.856 2.577 1.00 95.44 91 THR A O 1
ATOM 735 N N . LEU A 1 92 ? -16.292 2.692 3.201 1.00 93.69 92 LEU A N 1
ATOM 736 C CA . LEU A 1 92 ? -16.471 1.601 4.165 1.00 93.69 92 LEU A CA 1
ATOM 737 C C . LEU A 1 92 ? -15.806 1.947 5.500 1.00 93.69 92 LEU A C 1
ATOM 739 O O . LEU A 1 92 ? -14.814 2.675 5.545 1.00 93.69 92 LEU A O 1
ATOM 743 N N . ASN A 1 93 ? -16.358 1.401 6.585 1.00 94.62 93 ASN A N 1
ATOM 744 C CA . ASN A 1 93 ? -15.827 1.542 7.941 1.00 94.62 93 ASN A CA 1
ATOM 745 C C . ASN A 1 93 ? -14.951 0.336 8.311 1.00 94.62 93 ASN A C 1
ATOM 747 O O . ASN A 1 93 ? -15.218 -0.342 9.300 1.00 94.62 93 ASN A O 1
ATOM 751 N N . ASP A 1 94 ? -13.965 0.017 7.475 1.00 93.12 94 ASP A N 1
ATOM 752 C CA . ASP A 1 94 ? -13.169 -1.205 7.603 1.00 93.12 94 ASP A CA 1
ATOM 753 C C . ASP A 1 94 ? -11.686 -0.929 7.312 1.00 93.12 94 ASP A C 1
ATOM 755 O O . ASP A 1 94 ? -11.324 -0.405 6.256 1.00 93.12 94 ASP A O 1
ATOM 759 N N . GLY A 1 95 ? -10.814 -1.286 8.258 1.00 94.12 95 GLY A N 1
ATOM 760 C CA . GLY A 1 95 ? -9.366 -1.180 8.098 1.00 94.12 95 GLY A CA 1
ATOM 761 C C . GLY A 1 95 ? -8.811 -2.108 7.015 1.00 94.12 95 GLY A C 1
ATOM 762 O O . GLY A 1 95 ? -7.822 -1.758 6.369 1.00 94.12 95 GLY A O 1
ATOM 763 N N . ALA A 1 96 ? -9.452 -3.253 6.760 1.00 93.44 96 ALA A N 1
ATOM 764 C CA . ALA A 1 96 ? -9.070 -4.146 5.669 1.00 93.44 96 ALA A CA 1
ATOM 765 C C . ALA A 1 96 ? -9.330 -3.503 4.299 1.00 93.44 96 ALA A C 1
ATOM 767 O O . ALA A 1 96 ? -8.503 -3.636 3.394 1.00 93.44 96 ALA A O 1
ATOM 768 N N . PHE A 1 97 ? -10.420 -2.738 4.169 1.00 94.44 97 PHE A N 1
ATOM 769 C CA . PHE A 1 97 ? -10.701 -1.943 2.973 1.00 94.44 97 PHE A CA 1
ATOM 770 C C . PHE A 1 97 ? -9.625 -0.875 2.728 1.00 94.44 97 PHE A C 1
ATOM 772 O O . PHE A 1 97 ? -9.108 -0.780 1.614 1.00 94.44 97 PHE A O 1
ATOM 779 N N . GLU A 1 98 ? -9.223 -0.124 3.762 1.00 96.06 98 GLU A N 1
ATOM 780 C CA . GLU A 1 98 ? -8.125 0.850 3.645 1.00 96.06 98 GLU A CA 1
ATOM 781 C C . GLU A 1 98 ? -6.819 0.170 3.217 1.00 96.06 98 GLU A C 1
ATOM 783 O O . GLU A 1 98 ? -6.175 0.614 2.267 1.00 96.06 98 GLU A O 1
ATOM 788 N N . ARG A 1 99 ? -6.437 -0.941 3.863 1.00 95.69 99 ARG A N 1
ATOM 789 C CA . ARG A 1 99 ? -5.211 -1.675 3.512 1.00 95.69 99 ARG A CA 1
ATOM 790 C C . ARG A 1 99 ? -5.223 -2.166 2.072 1.00 95.69 99 ARG A C 1
ATOM 792 O O . ARG A 1 99 ? -4.210 -2.040 1.389 1.00 95.69 99 ARG A O 1
ATOM 799 N N . ALA A 1 100 ? -6.346 -2.711 1.608 1.00 95.69 100 ALA A N 1
ATOM 800 C CA . ALA A 1 100 ? -6.476 -3.189 0.237 1.00 95.69 100 ALA A CA 1
ATOM 801 C C . ALA A 1 100 ? -6.301 -2.047 -0.776 1.00 95.69 100 ALA A C 1
ATOM 803 O O . ALA A 1 100 ? -5.572 -2.205 -1.754 1.00 95.69 100 ALA A O 1
ATOM 804 N N . ALA A 1 101 ? -6.903 -0.882 -0.519 1.00 95.94 101 ALA A N 1
ATOM 805 C CA . ALA A 1 101 ? -6.769 0.286 -1.383 1.00 95.94 101 ALA A CA 1
ATOM 806 C C . ALA A 1 101 ? -5.341 0.862 -1.387 1.00 95.94 101 ALA A C 1
ATOM 808 O O . ALA A 1 101 ? -4.792 1.158 -2.450 1.00 95.94 101 ALA A O 1
ATOM 809 N N . VAL A 1 102 ? -4.694 0.965 -0.221 1.00 96.94 102 VAL A N 1
ATOM 810 C CA . VAL A 1 102 ? -3.295 1.419 -0.124 1.00 96.94 102 VAL A CA 1
ATOM 811 C C . VAL A 1 102 ? -2.359 0.448 -0.844 1.00 96.94 102 VAL A C 1
ATOM 813 O O . VAL A 1 102 ? -1.501 0.875 -1.614 1.00 96.94 102 VAL A O 1
ATOM 816 N N . LEU A 1 103 ? -2.547 -0.860 -0.657 1.00 97.12 103 LEU A N 1
ATOM 817 C CA . LEU A 1 103 ? -1.738 -1.876 -1.324 1.00 97.12 103 LEU A CA 1
ATOM 818 C C . LEU A 1 103 ? -1.954 -1.873 -2.844 1.00 97.12 103 LEU A C 1
ATOM 820 O O . LEU A 1 103 ? -0.994 -2.035 -3.597 1.00 97.12 103 LEU A O 1
ATOM 824 N N . PHE A 1 104 ? -3.181 -1.621 -3.308 1.00 97.12 104 PHE A N 1
ATOM 825 C CA . PHE A 1 104 ? -3.456 -1.415 -4.730 1.00 97.12 104 PHE A CA 1
ATOM 826 C C . PHE A 1 104 ? -2.635 -0.242 -5.282 1.00 97.12 104 PHE A C 1
ATOM 828 O O . PHE A 1 104 ? -1.997 -0.382 -6.325 1.00 97.12 104 PHE A O 1
ATOM 835 N N . ASN A 1 105 ? -2.570 0.877 -4.553 1.00 96.75 105 ASN A N 1
ATOM 836 C CA . ASN A 1 105 ? -1.764 2.034 -4.947 1.00 96.75 105 ASN A CA 1
ATOM 837 C C . ASN A 1 105 ? -0.257 1.736 -4.943 1.00 96.75 105 ASN A C 1
ATOM 839 O O . ASN A 1 105 ? 0.445 2.224 -5.826 1.00 96.75 105 ASN A O 1
ATOM 843 N N . CYS A 1 106 ? 0.246 0.902 -4.022 1.00 97.31 106 CYS A N 1
ATOM 844 C CA . CYS A 1 106 ? 1.625 0.404 -4.087 1.00 97.31 106 CYS A CA 1
ATOM 845 C C . CYS A 1 106 ? 1.875 -0.333 -5.410 1.00 97.31 106 CYS A C 1
ATOM 847 O O . CYS A 1 106 ? 2.830 -0.020 -6.119 1.00 97.31 106 CYS A O 1
ATOM 849 N N . GLY A 1 107 ? 0.998 -1.279 -5.768 1.00 97.69 107 GLY A N 1
ATOM 850 C CA . GLY A 1 107 ? 1.096 -2.030 -7.022 1.00 97.69 107 GLY A CA 1
ATOM 851 C C . GLY A 1 107 ? 1.022 -1.128 -8.256 1.00 97.69 107 GLY A C 1
ATOM 852 O O . GLY A 1 107 ? 1.820 -1.286 -9.184 1.00 97.69 107 GLY A O 1
ATOM 853 N N . ALA A 1 108 ? 0.122 -0.144 -8.247 1.00 97.00 108 ALA A N 1
ATOM 854 C CA . ALA A 1 108 ? -0.021 0.833 -9.321 1.00 97.00 108 ALA A CA 1
ATOM 855 C C . ALA A 1 108 ? 1.240 1.696 -9.474 1.00 97.00 108 ALA A C 1
ATOM 857 O O . ALA A 1 108 ? 1.789 1.780 -10.572 1.00 97.00 108 ALA A O 1
ATOM 858 N N . LEU A 1 109 ? 1.769 2.258 -8.383 1.00 97.06 109 LEU A N 1
ATOM 859 C CA . LEU A 1 109 ? 2.969 3.093 -8.434 1.00 97.06 109 LEU A CA 1
ATOM 860 C C . LEU A 1 109 ? 4.209 2.298 -8.864 1.00 97.06 109 LEU A C 1
ATOM 862 O O . LEU A 1 109 ? 4.998 2.795 -9.662 1.00 97.06 109 LEU A O 1
ATOM 866 N N . MET A 1 110 ? 4.358 1.049 -8.409 1.00 98.06 110 MET A N 1
ATOM 867 C CA . MET A 1 110 ? 5.409 0.156 -8.913 1.00 98.06 110 MET A CA 1
ATOM 868 C C . MET A 1 110 ? 5.303 -0.011 -10.436 1.00 98.06 110 MET A C 1
ATOM 870 O O . MET A 1 110 ? 6.309 0.099 -11.132 1.00 98.06 110 MET A O 1
ATOM 874 N N . SER A 1 111 ? 4.093 -0.214 -10.973 1.00 98.06 111 SER A N 1
ATOM 875 C CA . SER A 1 111 ? 3.897 -0.321 -12.425 1.00 98.06 111 SER A CA 1
ATOM 876 C C . SER A 1 111 ? 4.224 0.978 -13.169 1.00 98.06 111 SER A C 1
ATOM 878 O O . SER A 1 111 ? 4.818 0.924 -14.244 1.00 98.06 111 SER A O 1
ATOM 880 N N . GLU A 1 112 ? 3.915 2.143 -12.588 1.00 96.88 112 GLU A N 1
ATOM 881 C CA . GLU A 1 112 ? 4.253 3.440 -13.182 1.00 96.88 112 GLU A CA 1
ATOM 882 C C . GLU A 1 112 ? 5.764 3.697 -13.190 1.00 96.88 112 GLU A C 1
ATOM 884 O O . GLU A 1 112 ? 6.294 4.132 -14.210 1.00 96.88 112 GLU A O 1
ATOM 889 N N . ILE A 1 113 ? 6.466 3.394 -12.090 1.00 96.25 113 ILE A N 1
ATOM 890 C CA . ILE A 1 113 ? 7.932 3.514 -11.998 1.00 96.25 113 ILE A CA 1
ATOM 891 C C . ILE A 1 113 ? 8.613 2.580 -13.004 1.00 96.25 113 ILE A C 1
ATOM 893 O O . ILE A 1 113 ? 9.605 2.957 -13.632 1.00 96.25 113 ILE A O 1
ATOM 897 N N . ALA A 1 114 ? 8.091 1.362 -13.168 1.00 97.19 114 ALA A N 1
ATOM 898 C CA . ALA A 1 114 ? 8.604 0.407 -14.144 1.00 97.19 114 ALA A CA 1
ATOM 899 C C . ALA A 1 114 ? 8.414 0.911 -15.582 1.00 97.19 114 ALA A C 1
ATOM 901 O O . ALA A 1 114 ? 9.349 0.880 -16.380 1.00 97.19 114 ALA A O 1
ATOM 902 N N . ALA A 1 115 ? 7.215 1.406 -15.898 1.00 96.81 115 ALA A N 1
ATOM 903 C CA . ALA A 1 115 ? 6.869 1.917 -17.219 1.00 96.81 115 ALA A CA 1
ATOM 904 C C . ALA A 1 115 ? 7.601 3.220 -17.577 1.00 96.81 115 ALA A C 1
ATOM 906 O O . ALA A 1 115 ? 7.754 3.520 -18.758 1.00 96.81 115 ALA A O 1
ATOM 907 N N . SER A 1 116 ? 8.059 3.991 -16.585 1.00 95.75 116 SER A N 1
ATOM 908 C CA . SER A 1 116 ? 8.823 5.219 -16.820 1.00 95.75 116 SER A CA 1
ATOM 909 C C . SER A 1 116 ? 10.313 4.986 -17.081 1.00 95.75 116 SER A C 1
ATOM 911 O O . SER A 1 116 ? 11.026 5.955 -17.335 1.00 95.75 116 SER A O 1
ATOM 913 N N . GLN A 1 117 ? 10.814 3.749 -16.976 1.00 95.94 117 GLN A N 1
ATOM 914 C CA . GLN A 1 117 ? 12.221 3.462 -17.265 1.00 95.94 117 GLN A CA 1
ATOM 915 C C . GLN A 1 117 ? 12.506 3.598 -18.775 1.00 95.94 117 GLN A C 1
ATOM 917 O O . GLN A 1 117 ? 11.727 3.074 -19.571 1.00 95.94 117 GLN A O 1
ATOM 922 N N . PRO A 1 118 ? 13.624 4.226 -19.193 1.00 95.38 118 PRO A N 1
ATOM 923 C CA . PRO A 1 118 ? 13.984 4.362 -20.612 1.00 95.38 118 PRO A CA 1
ATOM 924 C C . PRO A 1 118 ? 14.308 3.039 -21.323 1.00 95.38 118 PRO A C 1
ATOM 926 O O . PRO A 1 118 ? 14.170 2.946 -22.540 1.00 95.38 118 PRO A O 1
ATOM 929 N N . MET A 1 119 ? 14.710 2.007 -20.569 1.00 94.62 119 MET A N 1
ATOM 930 C CA . MET A 1 119 ? 15.034 0.665 -21.080 1.00 94.62 119 MET A CA 1
ATOM 931 C C . MET A 1 119 ? 16.156 0.652 -22.137 1.00 94.62 119 MET A C 1
ATOM 933 O O . MET A 1 119 ? 16.170 -0.197 -23.028 1.00 94.62 119 MET A O 1
ATOM 937 N N . HIS A 1 120 ? 17.100 1.589 -22.057 1.00 97.38 120 HIS A N 1
A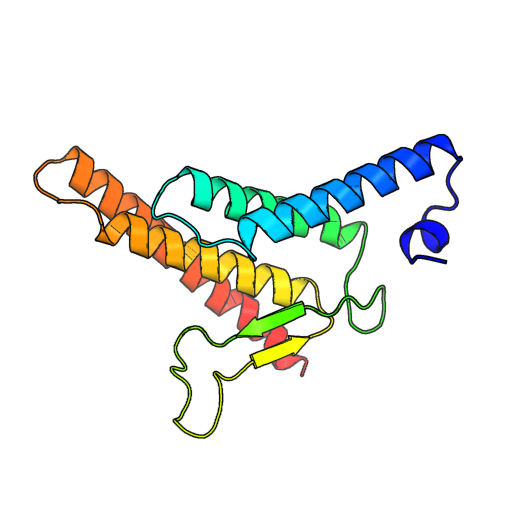TOM 938 C CA . HIS A 1 120 ? 18.259 1.671 -22.951 1.00 97.38 120 HIS A CA 1
ATOM 939 C C . HIS A 1 120 ? 19.483 0.945 -22.387 1.00 97.38 120 HIS A C 1
ATOM 941 O O . HIS A 1 120 ? 20.394 0.598 -23.136 1.00 97.38 120 HIS A O 1
ATOM 947 N N . THR A 1 121 ? 19.503 0.716 -21.074 1.00 97.88 121 THR A N 1
ATOM 948 C CA . THR A 1 121 ? 20.586 0.031 -20.366 1.00 97.88 121 THR A CA 1
ATOM 949 C C . THR A 1 121 ? 20.080 -1.194 -19.606 1.00 97.88 121 THR A C 1
ATOM 951 O O . THR A 1 121 ? 18.914 -1.267 -19.209 1.00 97.88 121 THR A O 1
ATOM 954 N N . ASP A 1 122 ? 20.978 -2.143 -19.344 1.00 97.88 122 ASP A N 1
ATOM 955 C CA . ASP A 1 122 ? 20.669 -3.344 -18.559 1.00 97.88 122 ASP A CA 1
ATOM 956 C C . ASP A 1 122 ? 20.162 -3.010 -17.149 1.00 97.88 122 ASP A C 1
ATOM 958 O O . ASP A 1 122 ? 19.288 -3.699 -16.623 1.00 97.88 122 ASP A O 1
ATOM 962 N N . GLU A 1 123 ? 20.673 -1.936 -16.539 1.00 96.62 123 GLU A N 1
ATOM 963 C CA . GLU A 1 123 ? 20.228 -1.512 -15.211 1.00 96.62 123 GLU A CA 1
ATOM 964 C C . GLU A 1 123 ? 18.788 -0.978 -15.249 1.00 96.62 123 GLU A C 1
ATOM 966 O O . GLU A 1 123 ? 17.968 -1.363 -14.417 1.00 96.62 123 GLU A O 1
ATOM 971 N N . GLU A 1 124 ? 18.429 -0.178 -16.255 1.00 96.62 124 GLU A N 1
ATOM 972 C CA . GLU A 1 124 ? 17.050 0.295 -16.443 1.00 96.62 124 GLU A CA 1
ATOM 973 C C . GLU A 1 124 ? 16.081 -0.866 -16.715 1.00 96.62 124 GLU A C 1
ATOM 975 O O . GLU A 1 124 ? 14.987 -0.911 -16.147 1.00 96.62 124 GLU A O 1
ATOM 980 N N . LEU A 1 125 ? 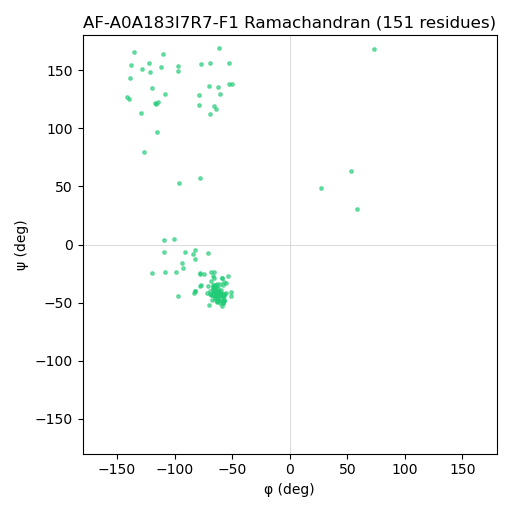16.490 -1.843 -17.534 1.00 97.88 125 LEU A N 1
ATOM 981 C CA . LEU A 1 125 ? 15.708 -3.056 -17.796 1.00 97.88 125 LEU A CA 1
ATOM 982 C C . LEU A 1 125 ? 15.496 -3.878 -16.522 1.00 97.88 125 LEU A C 1
ATOM 984 O O . LEU A 1 125 ? 14.387 -4.345 -16.252 1.00 97.88 125 LEU A O 1
ATOM 988 N N . LYS A 1 126 ? 16.540 -4.030 -15.706 1.00 98.19 126 LYS A N 1
ATOM 989 C CA . LYS A 1 126 ? 16.480 -4.742 -14.428 1.00 98.19 126 LYS A CA 1
ATOM 990 C C . LYS A 1 126 ? 15.554 -4.045 -13.434 1.00 98.19 126 LYS A C 1
ATOM 992 O O . LYS A 1 126 ? 14.775 -4.721 -12.758 1.00 98.19 126 LYS A O 1
ATOM 997 N N . ILE A 1 127 ? 15.601 -2.715 -13.359 1.00 96.31 127 ILE A N 1
ATOM 998 C CA . ILE A 1 127 ? 14.701 -1.918 -12.518 1.00 96.31 127 ILE A CA 1
ATOM 999 C C . ILE A 1 127 ? 13.249 -2.093 -12.977 1.00 96.31 127 ILE A C 1
ATOM 1001 O O . ILE A 1 127 ? 12.388 -2.410 -12.153 1.00 96.31 127 ILE A O 1
ATOM 1005 N N . ALA A 1 128 ? 12.976 -1.96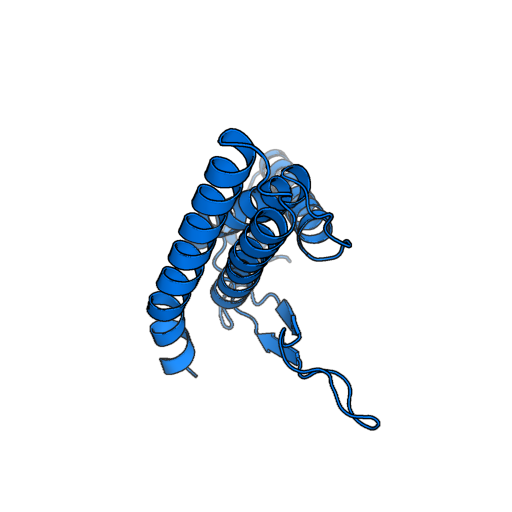4 -14.278 1.00 97.81 128 ALA A N 1
ATOM 1006 C CA . ALA A 1 128 ? 11.636 -2.158 -14.824 1.00 97.81 128 ALA A CA 1
ATOM 1007 C C . ALA A 1 128 ? 11.106 -3.570 -14.539 1.00 97.81 128 ALA A C 1
ATOM 1009 O O . ALA A 1 128 ? 10.007 -3.733 -14.006 1.00 97.81 128 ALA A O 1
ATOM 1010 N N . ALA A 1 129 ? 11.912 -4.600 -14.812 1.00 98.31 129 ALA A N 1
ATOM 1011 C CA . ALA A 1 129 ? 11.546 -5.987 -14.558 1.00 98.31 129 ALA A CA 1
ATOM 1012 C C . ALA A 1 129 ? 11.269 -6.247 -13.072 1.00 98.31 129 ALA A C 1
ATOM 1014 O O . ALA A 1 129 ? 10.301 -6.934 -12.740 1.00 98.31 129 ALA A O 1
ATOM 1015 N N . LYS A 1 130 ? 12.088 -5.698 -12.164 1.00 98.06 130 LYS A N 1
ATOM 1016 C CA . LYS A 1 130 ? 11.876 -5.806 -10.714 1.00 98.06 130 LYS A CA 1
ATOM 1017 C C . LYS A 1 130 ? 10.521 -5.224 -10.318 1.00 98.06 130 LYS A C 1
ATOM 1019 O O . LYS A 1 130 ? 9.737 -5.908 -9.663 1.00 98.06 130 LYS A O 1
ATOM 1024 N N . PHE A 1 131 ? 10.231 -3.988 -10.714 1.00 98.25 131 PHE A N 1
ATOM 1025 C CA . PHE A 1 131 ? 9.001 -3.321 -10.295 1.00 98.25 131 PHE A CA 1
ATOM 1026 C C . PHE A 1 131 ? 7.746 -3.911 -10.940 1.00 98.25 131 PHE A C 1
ATOM 1028 O O . PHE A 1 131 ? 6.734 -4.039 -10.254 1.00 98.25 131 PHE A O 1
ATOM 1035 N N . PHE A 1 132 ? 7.802 -4.361 -12.198 1.00 98.62 132 PHE A N 1
ATOM 1036 C CA . PHE A 1 132 ? 6.682 -5.094 -12.793 1.00 98.62 132 PHE A CA 1
ATOM 1037 C C . PHE A 1 132 ? 6.403 -6.413 -12.066 1.00 98.62 132 PHE A C 1
ATOM 1039 O O . PHE A 1 132 ? 5.243 -6.722 -11.801 1.00 98.62 132 PHE A O 1
ATOM 1046 N N . GLN A 1 133 ? 7.439 -7.166 -11.680 1.00 98.69 133 GLN A N 1
ATOM 1047 C CA . GLN A 1 133 ? 7.263 -8.395 -10.898 1.00 98.69 133 GLN A CA 1
ATOM 1048 C C . GLN A 1 133 ? 6.668 -8.115 -9.513 1.00 98.69 133 GLN A C 1
ATOM 1050 O O . GLN A 1 133 ? 5.754 -8.818 -9.084 1.00 98.69 133 GLN A O 1
ATOM 1055 N N . GLN A 1 134 ? 7.141 -7.071 -8.827 1.00 98.19 134 GLN A N 1
ATOM 1056 C CA . GLN A 1 134 ? 6.586 -6.665 -7.533 1.00 98.19 134 GLN A CA 1
ATOM 1057 C C . GLN A 1 134 ? 5.121 -6.223 -7.661 1.00 98.19 134 GLN A C 1
ATOM 1059 O O . GLN A 1 134 ? 4.277 -6.692 -6.901 1.00 98.19 134 GLN A O 1
ATOM 1064 N N . SER A 1 135 ? 4.803 -5.399 -8.663 1.00 98.50 135 SER A N 1
ATOM 1065 C CA . SER A 1 135 ? 3.438 -4.963 -8.975 1.00 98.50 135 SER A CA 1
ATOM 1066 C C . SER A 1 135 ? 2.507 -6.152 -9.241 1.00 98.50 135 SER A C 1
ATOM 1068 O O . SER A 1 135 ? 1.444 -6.265 -8.628 1.00 98.50 135 SER A O 1
ATOM 1070 N N . ALA A 1 136 ? 2.937 -7.101 -10.078 1.00 98.25 136 ALA A N 1
ATOM 1071 C CA . ALA A 1 136 ? 2.181 -8.315 -10.364 1.00 98.25 136 ALA A CA 1
ATOM 1072 C C . ALA A 1 136 ? 1.938 -9.160 -9.101 1.00 98.25 136 ALA A C 1
ATOM 1074 O O . ALA A 1 136 ? 0.821 -9.630 -8.885 1.00 98.25 136 ALA A O 1
ATOM 1075 N N . GLY A 1 137 ? 2.951 -9.314 -8.241 1.00 97.69 137 GLY A N 1
ATOM 1076 C CA . GLY A 1 137 ? 2.821 -10.013 -6.961 1.00 97.69 137 GLY A CA 1
ATOM 1077 C C . GLY A 1 137 ? 1.821 -9.342 -6.016 1.00 97.69 137 GLY A C 1
ATOM 1078 O O . GLY A 1 137 ? 0.988 -10.020 -5.414 1.00 97.69 137 GLY A O 1
ATOM 1079 N N . VAL A 1 138 ? 1.846 -8.009 -5.944 1.00 97.44 138 VAL A N 1
ATOM 1080 C CA . VAL A 1 138 ? 0.890 -7.213 -5.164 1.00 97.44 138 VAL A CA 1
ATOM 1081 C C . VAL A 1 138 ? -0.544 -7.425 -5.659 1.00 97.44 138 VAL A C 1
ATOM 1083 O O . VAL A 1 138 ? -1.426 -7.752 -4.863 1.00 97.44 138 VAL A O 1
ATOM 1086 N N . PHE A 1 139 ? -0.792 -7.309 -6.966 1.00 96.88 139 PHE A N 1
ATOM 1087 C CA . PHE A 1 139 ? -2.134 -7.517 -7.520 1.00 96.88 139 PHE A CA 1
ATOM 1088 C C . PHE A 1 139 ? -2.613 -8.969 -7.390 1.00 96.88 139 PHE A C 1
ATOM 1090 O O . PHE A 1 139 ? -3.793 -9.207 -7.124 1.00 96.88 139 PHE A O 1
ATOM 1097 N N . ALA A 1 140 ? -1.711 -9.947 -7.509 1.00 96.00 140 ALA A N 1
ATOM 1098 C CA . ALA A 1 140 ? -2.030 -11.350 -7.260 1.00 96.00 140 ALA A CA 1
ATOM 1099 C C . ALA A 1 140 ? -2.423 -11.596 -5.794 1.00 96.00 140 ALA A C 1
ATOM 1101 O O . ALA A 1 140 ? -3.396 -12.304 -5.531 1.00 96.00 140 ALA A O 1
ATOM 1102 N N . HIS A 1 141 ? -1.716 -10.981 -4.841 1.00 94.00 141 HIS A N 1
ATOM 1103 C CA . HIS A 1 141 ? -2.076 -11.047 -3.427 1.00 94.00 141 HIS A CA 1
ATOM 1104 C C . HIS A 1 141 ? -3.455 -10.425 -3.171 1.00 94.00 141 HIS A C 1
ATOM 1106 O O . HIS A 1 141 ? -4.309 -11.066 -2.561 1.00 94.00 141 HIS A O 1
ATOM 1112 N N . LEU A 1 142 ? -3.717 -9.226 -3.703 1.00 93.94 142 LEU A N 1
ATOM 1113 C CA . LEU A 1 142 ? -5.015 -8.557 -3.572 1.00 93.94 142 LEU A CA 1
ATOM 1114 C C . LEU A 1 142 ? -6.168 -9.403 -4.112 1.00 93.94 142 LEU A C 1
ATOM 1116 O O . LEU A 1 142 ? -7.197 -9.509 -3.452 1.00 93.94 142 LEU A O 1
ATOM 1120 N N . LYS A 1 143 ? -5.990 -10.057 -5.266 1.00 90.25 143 LYS A N 1
ATOM 1121 C CA . LYS A 1 143 ? -6.993 -10.972 -5.828 1.00 90.25 143 LYS A CA 1
ATOM 1122 C C . LYS A 1 143 ? -7.382 -12.074 -4.836 1.00 90.25 143 LYS A C 1
ATOM 1124 O O . LYS A 1 143 ? -8.562 -12.389 -4.718 1.00 90.25 143 LYS A O 1
ATOM 1129 N N . ASN A 1 144 ? -6.410 -12.645 -4.130 1.00 86.38 144 ASN A N 1
ATOM 1130 C CA . ASN A 1 144 ? -6.653 -13.731 -3.180 1.00 86.38 144 ASN A CA 1
ATOM 1131 C C . ASN A 1 144 ? -7.260 -13.228 -1.860 1.00 86.38 144 ASN A C 1
ATOM 1133 O O . ASN A 1 144 ? -8.102 -13.907 -1.282 1.00 86.38 144 ASN A O 1
ATOM 1137 N N . THR A 1 145 ? -6.868 -12.037 -1.403 1.00 79.31 145 THR A N 1
ATOM 1138 C CA . THR A 1 145 ? -7.310 -11.470 -0.119 1.00 79.31 145 THR A CA 1
ATOM 1139 C C . THR A 1 145 ? -8.688 -10.797 -0.211 1.00 79.31 145 THR A C 1
ATOM 1141 O O . THR A 1 145 ? -9.520 -10.977 0.675 1.00 79.31 145 THR A O 1
ATOM 1144 N N . ILE A 1 146 ? -8.983 -10.068 -1.297 1.00 70.88 146 ILE A N 1
ATOM 1145 C CA . ILE A 1 146 ? -10.250 -9.327 -1.469 1.00 70.88 146 ILE A CA 1
ATOM 1146 C C . ILE A 1 146 ? -11.451 -10.269 -1.627 1.00 70.88 146 ILE A C 1
ATOM 1148 O O . ILE A 1 146 ? -12.542 -9.939 -1.163 1.00 70.88 146 ILE A O 1
ATOM 1152 N N . LEU A 1 147 ? -11.270 -11.458 -2.214 1.00 58.59 147 LEU A N 1
ATOM 1153 C CA . LEU A 1 147 ? -12.348 -12.452 -2.319 1.00 58.59 147 LEU A CA 1
ATOM 1154 C C . LEU A 1 147 ? -12.906 -12.863 -0.944 1.00 58.59 147 LEU A C 1
ATOM 1156 O O . LEU A 1 147 ? -14.092 -13.162 -0.850 1.00 58.59 147 LEU A O 1
ATOM 1160 N N . GLY A 1 148 ? -12.095 -12.810 0.118 1.00 56.62 148 GLY A N 1
ATOM 1161 C CA . GLY A 1 148 ? -12.557 -13.041 1.490 1.00 56.62 148 GLY A CA 1
ATOM 1162 C C . GLY A 1 148 ? -13.299 -11.853 2.116 1.00 56.62 148 GLY A C 1
ATOM 1163 O O . GLY A 1 148 ? -14.124 -12.059 2.999 1.00 56.62 148 GLY A O 1
ATOM 1164 N N . ILE A 1 149 ? -13.040 -10.625 1.648 1.00 56.41 149 ILE A N 1
ATOM 1165 C CA . ILE A 1 149 ? -13.643 -9.383 2.165 1.00 56.41 149 ILE A CA 1
ATOM 1166 C C . ILE A 1 149 ? -15.024 -9.145 1.532 1.00 56.41 149 ILE A C 1
ATOM 1168 O O . ILE A 1 149 ? -15.972 -8.788 2.221 1.00 56.41 149 ILE A O 1
ATOM 1172 N N . VAL A 1 150 ? -15.170 -9.386 0.223 1.00 51.81 150 VAL A N 1
ATOM 1173 C CA . VAL A 1 150 ? -16.432 -9.135 -0.506 1.00 51.81 150 VAL A CA 1
ATOM 1174 C C . VAL A 1 150 ? -17.510 -10.182 -0.193 1.00 51.81 150 VAL A C 1
ATOM 1176 O O . VAL A 1 150 ? -18.691 -9.872 -0.270 1.00 51.81 150 VAL A O 1
ATOM 1179 N N . GLN A 1 151 ? -17.138 -11.401 0.211 1.00 42.00 151 GLN A N 1
ATOM 1180 C CA . GLN A 1 151 ? -18.107 -12.438 0.610 1.00 42.00 151 GLN A CA 1
ATOM 1181 C C . GLN A 1 151 ? -18.816 -12.158 1.948 1.00 42.00 151 GLN A C 1
ATOM 1183 O O . GLN A 1 151 ? -19.729 -12.897 2.307 1.00 42.00 151 GLN A O 1
ATOM 1188 N N . GLN A 1 152 ? -18.403 -11.124 2.686 1.00 39.44 152 GLN A N 1
ATOM 1189 C CA . GLN A 1 152 ? -19.014 -10.727 3.960 1.00 39.44 152 GLN A CA 1
ATOM 1190 C C . GLN A 1 152 ? -19.978 -9.535 3.834 1.00 39.44 152 GLN A C 1
ATOM 1192 O O . GLN A 1 152 ? -20.470 -9.056 4.857 1.00 39.44 152 GLN A O 1
ATOM 1197 N N . VAL A 1 153 ? -20.237 -9.056 2.610 1.00 39.56 153 VAL A N 1
ATOM 1198 C CA . VAL A 1 153 ? -21.184 -7.963 2.320 1.00 39.56 153 VAL A CA 1
ATOM 1199 C C . VAL A 1 153 ? -22.506 -8.516 1.806 1.00 39.56 153 VAL A C 1
ATOM 1201 O O . VAL A 1 153 ? -22.467 -9.404 0.924 1.00 39.56 153 VAL A O 1
#

InterPro domains:
  IPR004328 BRO1 domain [PF03097] (2-147)
  IPR004328 BRO1 domain [PS51180] (1-153)
  IPR038499 BRO1 domain superfamily [G3DSA:1.25.40.280] (1-152)

Secondary structure (DSSP, 8-state):
--HHHHHH---HHHHHHHHHHHHHHHHHHHHHHSSPPPSSHHHHHHHHHHHHHHHHHTTTS---SSSS---EEEE-SS---BTTBPPPEEEES-HHHHHHHHHHHHHHHHHHHHHT----SHHHHHHHHHHHHHHHHHHHHHHHHHHHHHTT-

Foldseek 3Di:
DALCVVPPVDDPVVVVVVVVVVVVLVVLCCLQPVDDADLDVVNLVSLVVNLVVLVVCCVPQPFAPVGRFDKDKDFDPPAPADPPGDTDMDIGRHSVVVSLVSLLVSLVSLQSNLVPQPPPDPVSPVSNVVSPVVSVVSVVVSVVSVVVVVVVD

Solvent-accessible surface area (backbone atoms only — not comparable to full-atom values): 8588 Å² total; per-residue (Å²): 132,55,68,63,64,69,72,57,77,56,58,75,66,62,48,48,54,52,52,52,52,52,52,50,52,53,51,38,46,43,64,42,72,73,45,90,72,60,83,44,69,68,42,50,51,37,33,50,54,38,44,52,51,54,63,72,34,42,91,80,58,55,38,28,74,89,43,59,60,51,82,42,76,48,64,51,89,80,54,83,45,53,102,91,39,75,50,53,67,52,73,45,31,33,49,66,59,50,46,51,52,50,49,48,49,46,20,50,50,29,38,49,41,21,69,68,41,86,58,84,45,72,66,37,41,50,50,22,53,50,25,42,51,50,16,51,51,44,50,55,49,47,61,65,54,47,59,66,57,60,74,75,109

Mean predicted aligned error: 5.91 Å

Radius of gyration: 18.17 Å; Cα contacts (8 Å, |Δi|>4): 147; chains: 1; bounding box: 44×28×56 Å

pLDDT: mean 88.76, std 12.07, range [39.44, 98.69]

Organism: NCBI:txid387005

Nearest PDB structures (foldseek):
  3c3r-assembly1_A  TM=9.478E-01  e=3.625E-10  unclassified
  2xs1-assembly1_A  TM=9.143E-01  e=1.325E-09  Homo sapiens
  5crv-assembly2_B  TM=9.347E-01  e=1.377E-05  Homo sapiens
  5mk2-assembly2_B  TM=9.186E-01  e=1.460E-05  Homo sapiens
  5mjz-assembly2_B  TM=9.195E-01  e=1.848E-05  Homo sapiens

Sequence (153 aa):
MSYIENIYLSSNEVSSEIKEAVQELNKMRNKACNQTLDRHQSALDALTRYYDQLVAIENKIPITPTQNPISFKWKDAFDKGSLFFGRASLTLNDGAFERAAVLFNCGALMSEIAASQPMHTDEELKIAAKFFQQSAGVFAHLKNTILGIVQQV